Protein AF-A0A376NS03-F1 (afdb_monomer_lite)

Secondary structure (DSSP, 8-state):
--HHHHHHHTT----SS----HHHHHHHHEEEEEETTEEEEEEGGGBTTTEEEETTTTEEEESS--HHHHHHHHHHHHT--

Sequence (81 aa):
MSFTEFAAEKGYELEESFPADRSTLRQLTKFAGSGGGLTINFDAMLLGERIFWDPATDTLTIKGTPPNLRDQLQRRTSGGN

Foldseek 3Di:
DDPVVVVVVVPPPVPPDDPPPVVVVLVVFKDWDDDPNDTDIDTPVCDVPAWDADPVVRDIGGHPPDPVVVVVVCCVVVVPD

pLDDT: mean 76.25, std 17.59, range [45.66, 96.19]

Radius of gyration: 23.92 Å; chains: 1; bounding box: 45×28×76 Å

Organism: Escherichia coli (NCBI:txid562)

InterPro domains:
  IPR007358 Nucleoid-associated protein NdpA [PF04245] (2-70)
  IPR007358 Nucleoid-associated protein NdpA [PTHR38772] (2-77)

Structure (mmCIF, N/CA/C/O backbone):
data_AF-A0A376NS03-F1
#
_entry.id   AF-A0A376NS03-F1
#
loop_
_atom_site.group_PDB
_atom_site.id
_atom_site.type_symbol
_atom_site.label_atom_id
_atom_site.label_alt_id
_atom_site.label_comp_id
_atom_site.label_asym_id
_atom_site.label_entity_id
_atom_site.label_seq_id
_atom_site.pdbx_PDB_ins_code
_atom_site.Cartn_x
_atom_site.Cartn_y
_atom_site.Cartn_z
_atom_site.occupancy
_atom_site.B_iso_or_equiv
_atom_site.auth_seq_id
_atom_site.auth_comp_id
_atom_site.auth_asym_id
_atom_site.auth_atom_id
_atom_site.pdbx_PDB_model_num
ATOM 1 N N . MET A 1 1 ? -27.902 2.775 51.806 1.00 46.53 1 MET A N 1
ATOM 2 C CA . MET A 1 1 ? -26.711 2.069 51.303 1.00 46.53 1 MET A CA 1
ATOM 3 C C . MET A 1 1 ? -26.997 1.519 49.921 1.00 46.53 1 MET A C 1
ATOM 5 O O . MET A 1 1 ? -27.181 0.322 49.732 1.00 46.53 1 MET A O 1
ATOM 9 N N . SER A 1 2 ? -27.117 2.434 48.963 1.00 63.72 2 SER A N 1
ATOM 10 C CA . SER A 1 2 ? -27.204 2.134 47.535 1.00 63.72 2 SER A CA 1
ATOM 11 C C . SER A 1 2 ? -25.800 2.003 46.945 1.00 63.72 2 SER A C 1
ATOM 13 O O . SER A 1 2 ? -24.836 2.563 47.460 1.00 63.72 2 SER A O 1
ATOM 15 N N . PHE A 1 3 ? -25.681 1.293 45.824 1.00 62.75 3 PHE A N 1
ATOM 16 C CA . PHE A 1 3 ? -24.432 1.157 45.063 1.00 62.75 3 PHE A CA 1
ATOM 17 C C . PHE A 1 3 ? -23.756 2.513 44.762 1.00 62.75 3 PHE A C 1
ATOM 19 O O . PHE A 1 3 ? -22.532 2.611 44.733 1.00 62.75 3 PHE A O 1
ATOM 26 N N . THR A 1 4 ? -24.555 3.575 44.617 1.00 61.47 4 THR A N 1
ATOM 27 C CA . THR A 1 4 ? -24.086 4.952 44.409 1.00 61.47 4 THR A CA 1
ATOM 28 C C . THR A 1 4 ? -23.306 5.517 45.601 1.00 61.47 4 THR A C 1
ATOM 30 O O . THR A 1 4 ? -22.365 6.274 45.392 1.00 61.47 4 THR A O 1
ATOM 33 N N . GLU A 1 5 ? -23.651 5.140 46.836 1.00 61.47 5 GLU A N 1
ATOM 34 C CA . GLU A 1 5 ? -22.950 5.590 48.051 1.00 61.47 5 GLU A CA 1
ATOM 35 C C . GLU A 1 5 ? -21.595 4.873 48.211 1.00 61.47 5 GLU A C 1
ATOM 37 O O . GLU A 1 5 ? -20.610 5.501 48.585 1.00 61.47 5 GLU A O 1
ATOM 42 N N . PHE A 1 6 ? -21.506 3.592 47.828 1.00 64.19 6 PHE A N 1
ATOM 43 C CA . PHE A 1 6 ? -20.251 2.820 47.847 1.00 64.19 6 PHE A CA 1
ATOM 44 C C . PHE A 1 6 ? -19.229 3.315 46.808 1.00 64.19 6 PHE A C 1
ATOM 46 O O . PHE A 1 6 ? -18.026 3.330 47.067 1.00 64.19 6 PHE A O 1
ATOM 53 N N . ALA A 1 7 ? -19.700 3.738 45.630 1.00 59.56 7 ALA A N 1
ATOM 54 C CA . ALA A 1 7 ? -18.837 4.278 44.581 1.00 59.56 7 ALA A CA 1
ATOM 55 C C . ALA A 1 7 ? -18.222 5.639 44.964 1.00 59.56 7 ALA A C 1
ATOM 57 O O . ALA A 1 7 ? -17.073 5.904 44.615 1.00 59.56 7 ALA A O 1
ATOM 58 N N . ALA A 1 8 ? -18.952 6.469 45.718 1.00 60.16 8 ALA A N 1
ATOM 59 C CA . ALA A 1 8 ? -18.483 7.781 46.164 1.00 60.16 8 ALA A CA 1
ATOM 60 C C . ALA A 1 8 ? -17.389 7.691 47.245 1.00 60.16 8 ALA A C 1
ATOM 62 O O . ALA A 1 8 ? -16.452 8.485 47.247 1.00 60.16 8 ALA A O 1
ATOM 63 N N . GLU A 1 9 ? -17.466 6.701 48.138 1.00 56.53 9 GLU A N 1
ATOM 64 C CA . GLU A 1 9 ? -16.498 6.516 49.231 1.00 56.53 9 GLU A CA 1
ATOM 65 C C . GLU A 1 9 ? -15.146 5.955 48.744 1.00 56.53 9 GLU A C 1
ATOM 67 O O . GLU A 1 9 ? -14.114 6.117 49.393 1.00 56.53 9 GLU A O 1
ATOM 72 N N . LYS A 1 10 ? -15.126 5.316 47.565 1.00 53.09 10 LYS A N 1
ATOM 73 C CA . LYS A 1 10 ? -13.942 4.651 46.999 1.00 53.09 10 LYS A CA 1
ATOM 74 C C . LYS A 1 10 ? -13.009 5.553 46.189 1.00 53.09 10 LYS A C 1
ATOM 76 O O . LYS A 1 10 ? -12.044 5.025 45.643 1.00 53.09 10 LYS A O 1
ATOM 81 N N . GLY A 1 11 ? -13.251 6.867 46.129 1.00 49.56 11 GLY A N 1
ATOM 82 C CA . GLY A 1 11 ? -12.286 7.839 45.594 1.00 49.56 11 GLY A CA 1
ATOM 83 C C . GLY A 1 11 ? -11.796 7.536 44.174 1.00 49.56 11 GLY A C 1
ATOM 84 O O . GLY A 1 11 ? -10.690 7.926 43.815 1.00 49.56 11 GLY A O 1
ATOM 85 N N . TYR A 1 12 ? -12.588 6.817 43.372 1.00 50.12 12 TYR A N 1
ATOM 86 C CA . TYR A 1 12 ? -12.323 6.698 41.947 1.00 50.12 12 TYR A CA 1
ATOM 87 C C . TYR A 1 12 ? -12.741 8.022 41.315 1.00 50.12 12 TYR A C 1
ATOM 89 O O . TYR A 1 12 ? -13.863 8.171 40.832 1.00 50.12 12 TYR A O 1
ATOM 97 N N . GLU A 1 13 ? -11.828 8.992 41.332 1.00 49.84 13 GLU A N 1
ATOM 98 C CA . GLU A 1 13 ? -11.753 9.994 40.276 1.00 49.84 13 GLU A CA 1
ATOM 99 C C . GLU A 1 13 ? -11.554 9.218 38.967 1.00 49.84 13 GLU A C 1
ATOM 101 O O . GLU A 1 13 ? -10.441 8.939 38.530 1.00 49.84 13 GLU A O 1
ATOM 106 N N . LEU A 1 14 ? -12.660 8.742 38.391 1.00 48.59 14 LEU A N 1
ATOM 107 C CA . LEU A 1 14 ? -12.704 8.313 37.006 1.00 48.59 14 LEU A CA 1
ATOM 108 C C . LEU A 1 14 ? -12.321 9.550 36.200 1.00 48.59 14 LEU A C 1
ATOM 110 O O . LEU A 1 14 ? -13.152 10.436 36.012 1.00 48.59 14 LEU A O 1
ATOM 114 N N . GLU A 1 15 ? -11.047 9.641 35.811 1.00 50.59 15 GLU A N 1
ATOM 115 C CA . GLU A 1 15 ? -10.570 10.700 34.930 1.00 50.59 15 GLU A CA 1
ATOM 116 C C . GLU A 1 15 ? -11.518 10.797 33.728 1.00 50.59 15 GLU A C 1
ATOM 118 O O . GLU A 1 15 ? -11.773 9.817 33.024 1.00 50.59 15 GLU A O 1
ATOM 123 N N . GLU A 1 16 ? -12.066 11.996 33.522 1.00 52.09 16 GLU A N 1
ATOM 124 C CA . GLU A 1 16 ? -13.165 12.293 32.589 1.00 52.09 16 GLU A CA 1
ATOM 125 C C . GLU A 1 16 ? -12.790 12.044 31.114 1.00 52.09 16 GLU A C 1
ATOM 127 O O . GLU A 1 16 ? -13.634 12.002 30.221 1.00 52.09 16 GLU A O 1
ATOM 132 N N . SER A 1 17 ? -11.508 11.812 30.853 1.00 52.44 17 SER A N 1
ATOM 133 C CA . SER A 1 17 ? -11.012 11.257 29.609 1.00 52.44 17 SER A CA 1
ATOM 134 C C . SER A 1 17 ? -9.732 10.502 29.915 1.00 52.44 17 SER A C 1
ATOM 136 O O . SER A 1 17 ? -8.710 11.114 30.217 1.00 52.44 17 SER A O 1
ATOM 138 N N . PHE A 1 18 ? -9.737 9.186 29.712 1.00 52.56 18 PHE A N 1
ATOM 139 C CA . PHE A 1 18 ? -8.482 8.494 29.445 1.00 52.56 18 PHE A CA 1
ATOM 140 C C . PHE A 1 18 ? -7.814 9.231 28.277 1.00 52.56 18 PHE A C 1
ATOM 142 O O . PHE A 1 18 ? -8.505 9.509 27.285 1.00 52.56 18 PHE A O 1
ATOM 149 N N . PRO A 1 19 ? -6.525 9.605 28.351 1.00 54.41 19 PRO A N 1
ATOM 150 C CA . PRO A 1 19 ? -5.818 10.080 27.177 1.00 54.41 19 PRO A CA 1
ATOM 151 C C . PRO A 1 19 ? -5.859 8.916 26.199 1.00 54.41 19 PRO A C 1
ATOM 153 O O . PRO A 1 19 ? -5.122 7.951 26.372 1.00 54.41 19 PRO A O 1
ATOM 156 N N . ALA A 1 20 ? -6.799 8.955 25.247 1.00 52.69 20 ALA A N 1
ATOM 157 C CA . ALA A 1 20 ? -6.981 7.893 24.276 1.00 52.69 20 ALA A CA 1
ATOM 158 C C . ALA A 1 20 ? -5.611 7.669 23.663 1.00 52.69 20 ALA A C 1
ATOM 160 O O . ALA A 1 20 ? -5.073 8.577 23.020 1.00 52.69 20 ALA A O 1
ATOM 161 N N . ASP A 1 21 ? -5.010 6.530 24.002 1.00 57.03 21 ASP A N 1
ATOM 162 C CA . ASP A 1 21 ? -3.609 6.277 23.744 1.00 57.03 21 ASP A CA 1
ATOM 163 C C . ASP A 1 21 ? -3.439 6.395 22.232 1.00 57.03 21 ASP A C 1
ATOM 165 O O . ASP A 1 21 ? -3.923 5.564 21.456 1.00 57.03 21 ASP A O 1
ATOM 169 N N . ARG A 1 22 ? -2.876 7.530 21.796 1.00 53.22 22 ARG A N 1
ATOM 170 C CA . ARG A 1 22 ? -2.871 7.941 20.386 1.00 53.22 22 ARG A CA 1
ATOM 171 C C . ARG A 1 22 ? -2.150 6.899 19.533 1.00 53.22 22 ARG A C 1
ATOM 173 O O . ARG A 1 22 ? -2.343 6.873 18.320 1.00 53.22 22 ARG A O 1
ATOM 180 N N . SER A 1 23 ? -1.333 6.049 20.160 1.00 51.72 23 SER A N 1
ATOM 181 C CA . SER A 1 23 ? -0.678 4.902 19.542 1.00 51.72 23 SER A CA 1
ATOM 182 C C . SER A 1 23 ? -1.677 3.809 19.126 1.00 51.72 23 SER A C 1
ATOM 184 O O . SER A 1 23 ? -1.615 3.345 17.987 1.00 51.72 23 SER A O 1
ATOM 186 N N . THR A 1 24 ? -2.664 3.498 19.969 1.00 52.09 24 THR A N 1
ATOM 187 C CA . THR A 1 24 ? -3.718 2.499 19.719 1.00 52.09 24 THR A CA 1
ATOM 188 C C . THR A 1 24 ? -4.696 2.972 18.641 1.00 52.09 24 THR A C 1
ATOM 190 O O . THR A 1 24 ? -5.041 2.218 17.734 1.00 52.09 24 THR A O 1
ATOM 193 N N . LEU A 1 25 ? -5.071 4.259 18.652 1.00 53.22 25 LEU A N 1
ATOM 194 C CA . LEU A 1 25 ? -5.877 4.857 17.574 1.00 53.22 25 LEU A CA 1
ATOM 195 C C . LEU A 1 25 ? -5.110 4.941 16.238 1.00 53.22 25 LEU A C 1
ATOM 197 O O . LEU A 1 25 ? -5.705 4.767 15.173 1.00 53.22 25 LEU A O 1
ATOM 201 N N . ARG A 1 26 ? -3.784 5.157 16.260 1.00 51.75 26 ARG A N 1
ATOM 202 C CA . ARG A 1 26 ? -2.939 5.095 15.047 1.00 51.75 26 ARG A CA 1
ATOM 203 C C . ARG A 1 26 ? -2.869 3.692 14.452 1.00 51.75 26 ARG A C 1
ATOM 205 O O . ARG A 1 26 ? -2.848 3.570 13.232 1.00 51.75 26 ARG A O 1
ATOM 212 N N . GLN A 1 27 ? -2.828 2.655 15.287 1.00 53.22 27 GLN A N 1
ATOM 213 C CA . GLN A 1 27 ? -2.861 1.261 14.832 1.00 53.22 27 GLN A CA 1
ATOM 214 C C . GLN A 1 27 ? -4.228 0.869 14.259 1.00 53.22 27 GLN A C 1
ATOM 216 O O . GLN A 1 27 ? -4.282 0.128 13.287 1.00 53.22 27 GLN A O 1
ATOM 221 N N . LEU A 1 28 ? -5.324 1.427 14.786 1.00 57.72 28 LEU A N 1
ATOM 222 C CA . LEU A 1 28 ? -6.672 1.215 14.237 1.00 57.72 28 LEU A CA 1
ATOM 223 C C . LEU A 1 28 ? -6.898 1.891 12.874 1.00 57.72 28 LEU A C 1
ATOM 225 O O . LEU A 1 28 ? -7.855 1.561 12.179 1.00 57.72 28 LEU A O 1
ATOM 229 N N . THR A 1 29 ? -6.041 2.839 12.485 1.00 70.00 29 THR A N 1
ATOM 230 C CA . THR A 1 29 ? -6.245 3.679 11.294 1.00 70.00 29 THR A CA 1
ATOM 231 C C . THR A 1 29 ? -5.234 3.448 10.178 1.00 70.00 29 THR A C 1
ATOM 233 O O . THR A 1 29 ? -5.465 3.939 9.076 1.00 70.00 29 THR A O 1
ATOM 236 N N . LYS A 1 30 ? -4.138 2.710 10.404 1.00 85.50 30 LYS A N 1
ATOM 237 C CA . LYS A 1 30 ? -3.092 2.473 9.395 1.00 85.50 30 LYS A CA 1
ATOM 238 C C . LYS A 1 30 ? -2.634 1.019 9.363 1.00 85.50 30 LYS A C 1
ATOM 240 O O . LYS A 1 30 ? -2.407 0.411 10.403 1.00 85.50 30 LYS A O 1
ATOM 245 N N . PHE A 1 31 ? -2.386 0.514 8.160 1.00 88.88 31 PHE A N 1
ATOM 246 C CA . PHE A 1 31 ? -1.619 -0.706 7.939 1.00 88.88 31 PHE A CA 1
ATOM 247 C C . PHE A 1 31 ? -0.143 -0.356 7.772 1.00 88.88 31 PHE A C 1
ATOM 249 O O . PHE A 1 31 ? 0.195 0.557 7.018 1.00 88.88 31 PHE A O 1
ATOM 256 N N . ALA A 1 32 ? 0.740 -1.097 8.440 1.00 90.62 32 ALA A N 1
ATOM 257 C CA . ALA A 1 32 ? 2.183 -0.979 8.274 1.00 90.62 32 ALA A CA 1
ATOM 258 C C . ALA A 1 32 ? 2.848 -2.358 8.316 1.00 90.62 32 ALA A C 1
ATOM 260 O O . ALA A 1 32 ? 2.469 -3.209 9.118 1.00 90.62 32 ALA A O 1
ATOM 261 N N . GLY A 1 33 ? 3.851 -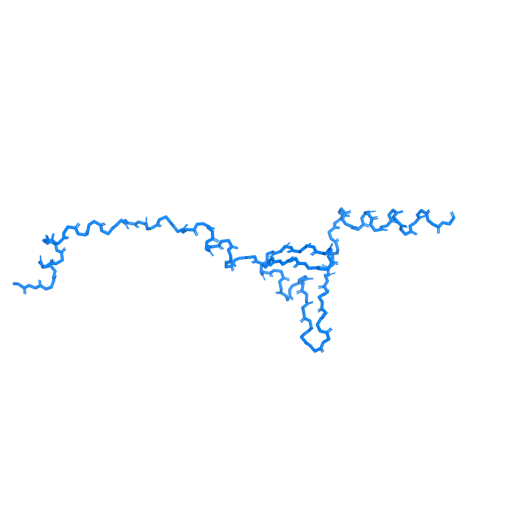2.566 7.467 1.00 90.31 33 GLY A N 1
ATOM 262 C CA . GLY A 1 33 ? 4.606 -3.812 7.401 1.00 90.31 33 GLY A CA 1
ATOM 263 C C . GLY A 1 33 ? 5.939 -3.628 6.686 1.00 90.31 33 GLY A C 1
ATOM 264 O O . GLY A 1 33 ? 6.096 -2.731 5.854 1.00 90.31 33 GLY A O 1
ATOM 265 N N . SER A 1 34 ? 6.913 -4.468 7.019 1.00 92.44 34 SER A N 1
ATOM 266 C CA . SER A 1 34 ? 8.215 -4.503 6.356 1.00 92.44 34 SER A CA 1
ATOM 267 C C . SER A 1 34 ? 8.702 -5.939 6.173 1.00 92.44 34 SER A C 1
ATOM 269 O O . SER A 1 34 ? 8.434 -6.809 6.999 1.00 92.44 34 SER A O 1
ATOM 271 N N . GLY A 1 35 ? 9.407 -6.195 5.071 1.00 92.00 35 GLY A N 1
ATOM 272 C CA . GLY A 1 35 ? 9.933 -7.514 4.721 1.00 92.00 35 GLY A CA 1
ATOM 273 C C . GLY A 1 35 ? 10.555 -7.529 3.324 1.00 92.00 35 GLY A C 1
ATOM 274 O O . GLY A 1 35 ? 10.158 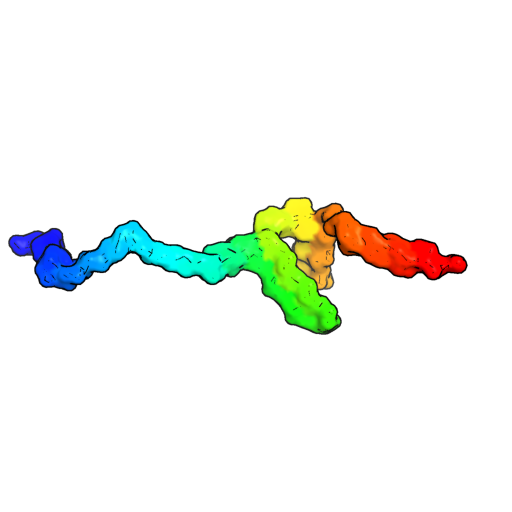-6.755 2.459 1.00 92.00 35 GLY A O 1
ATOM 275 N N . GLY A 1 36 ? 11.573 -8.369 3.099 1.00 89.19 36 GLY A N 1
ATOM 276 C CA . GLY A 1 36 ? 12.178 -8.553 1.768 1.00 89.19 36 GLY A CA 1
ATOM 277 C C . GLY A 1 36 ? 12.775 -7.286 1.129 1.00 89.19 36 GLY A C 1
ATOM 278 O O . GLY A 1 36 ? 12.841 -7.194 -0.091 1.00 89.19 36 GLY A O 1
ATOM 279 N N . GLY A 1 37 ? 13.172 -6.291 1.932 1.00 91.38 37 GLY A N 1
ATOM 280 C CA . GLY A 1 37 ? 13.648 -4.989 1.440 1.00 91.38 37 GLY A CA 1
ATOM 281 C C . GLY A 1 37 ? 12.537 -3.991 1.083 1.00 91.38 37 GLY A C 1
ATOM 282 O O . GLY A 1 37 ? 12.835 -2.902 0.597 1.00 91.38 37 GLY A O 1
ATOM 283 N N . LEU A 1 38 ? 11.272 -4.331 1.346 1.00 88.25 38 LEU A N 1
ATOM 284 C CA . LEU A 1 38 ? 10.112 -3.464 1.170 1.00 88.25 38 LEU A CA 1
ATOM 285 C C . LEU A 1 38 ? 9.582 -3.007 2.533 1.00 88.25 38 LEU A C 1
ATOM 287 O O . LEU A 1 38 ? 9.423 -3.810 3.449 1.00 88.25 38 LEU A O 1
ATOM 291 N N . THR A 1 39 ? 9.254 -1.723 2.642 1.00 91.19 39 THR A N 1
ATOM 292 C CA . THR A 1 39 ? 8.509 -1.159 3.773 1.00 91.19 39 THR A CA 1
ATOM 293 C C . THR A 1 39 ? 7.278 -0.460 3.225 1.00 91.19 39 THR A C 1
ATOM 295 O O . THR A 1 39 ? 7.388 0.358 2.311 1.00 91.19 39 THR A O 1
ATOM 298 N N . ILE A 1 40 ? 6.112 -0.756 3.792 1.00 90.12 40 ILE A N 1
ATOM 299 C CA . ILE A 1 40 ? 4.839 -0.171 3.384 1.00 90.12 40 ILE A CA 1
ATOM 300 C C . ILE A 1 40 ? 4.073 0.361 4.594 1.00 90.12 40 ILE A C 1
ATOM 302 O O . ILE A 1 40 ? 4.076 -0.239 5.667 1.00 90.12 40 ILE A O 1
ATOM 306 N N . ASN A 1 41 ? 3.435 1.518 4.421 1.00 91.44 41 ASN A N 1
ATOM 307 C CA . ASN A 1 41 ? 2.573 2.141 5.419 1.00 91.44 41 ASN A CA 1
ATOM 308 C C . ASN A 1 41 ? 1.483 2.954 4.711 1.00 91.44 41 ASN A C 1
ATOM 310 O O . ASN A 1 41 ? 1.808 3.795 3.869 1.00 91.44 41 ASN A O 1
ATOM 314 N N . PHE A 1 42 ? 0.215 2.712 5.032 1.00 90.44 42 PHE A N 1
ATOM 315 C CA . PHE A 1 42 ? -0.916 3.427 4.441 1.00 90.44 42 PHE A CA 1
ATOM 316 C C . PHE A 1 42 ? -2.132 3.458 5.374 1.00 90.44 42 PHE A C 1
ATOM 318 O O . PHE A 1 42 ? -2.292 2.599 6.237 1.00 90.44 42 PHE A O 1
ATOM 325 N N . ASP A 1 43 ? -2.998 4.457 5.200 1.00 90.88 43 ASP A N 1
ATOM 326 C CA . ASP A 1 43 ? -4.255 4.563 5.948 1.00 90.88 43 ASP A CA 1
ATOM 327 C C . ASP A 1 43 ? -5.223 3.433 5.583 1.00 90.88 43 ASP A C 1
ATOM 329 O O . ASP A 1 43 ? -5.455 3.159 4.409 1.00 90.88 43 ASP A O 1
ATOM 333 N N . ALA A 1 44 ? -5.828 2.805 6.590 1.00 89.00 44 ALA A N 1
ATOM 334 C CA . ALA A 1 44 ? -6.727 1.664 6.445 1.00 89.00 44 ALA A CA 1
ATOM 335 C C . ALA A 1 44 ? -7.931 1.963 5.546 1.00 89.00 44 ALA A C 1
ATOM 337 O O . ALA A 1 44 ? -8.384 1.081 4.824 1.00 89.00 44 ALA A O 1
ATOM 338 N N . MET A 1 45 ? -8.383 3.221 5.518 1.00 88.56 45 MET A N 1
ATOM 339 C CA . MET A 1 45 ? -9.451 3.684 4.625 1.00 88.56 45 MET A CA 1
ATOM 340 C C . MET A 1 45 ? -9.116 3.513 3.138 1.00 88.56 45 MET A C 1
ATOM 342 O O . MET A 1 45 ? -10.019 3.416 2.319 1.00 88.56 45 MET A O 1
ATOM 346 N N . LEU A 1 46 ? -7.830 3.455 2.780 1.00 90.31 46 LEU A N 1
ATOM 347 C CA . LEU A 1 46 ? -7.408 3.267 1.394 1.00 90.31 46 LEU A CA 1
ATOM 348 C C . LEU A 1 46 ? -7.546 1.814 0.931 1.00 90.31 46 LEU A C 1
ATOM 350 O O . LEU A 1 46 ? -7.492 1.573 -0.278 1.00 90.31 46 LEU A O 1
ATOM 354 N N . LEU A 1 47 ? -7.704 0.851 1.846 1.00 90.50 47 LEU A N 1
ATOM 355 C CA . LEU A 1 47 ? -7.965 -0.543 1.496 1.00 90.50 47 LEU A CA 1
ATOM 356 C C . LEU A 1 47 ? -9.361 -0.662 0.864 1.00 90.50 47 LEU A C 1
ATOM 358 O O . LEU A 1 47 ? -10.353 -0.235 1.442 1.00 90.50 47 LEU A O 1
ATOM 362 N N . GLY A 1 48 ? -9.437 -1.218 -0.343 1.00 88.31 48 GLY A N 1
ATOM 363 C CA . GLY A 1 48 ? -10.651 -1.279 -1.161 1.00 88.31 48 GLY A CA 1
ATOM 364 C C . GLY A 1 48 ? -10.920 -0.026 -2.006 1.00 88.31 48 GLY A C 1
ATOM 365 O O . GLY A 1 48 ? -11.666 -0.116 -2.978 1.00 88.31 48 GLY A O 1
ATOM 366 N N . GLU A 1 49 ? -10.289 1.115 -1.707 1.00 91.38 49 GLU A N 1
ATOM 367 C CA . GLU A 1 49 ? -10.402 2.341 -2.515 1.00 91.38 49 GLU A CA 1
ATOM 368 C C . GLU A 1 49 ? -9.232 2.469 -3.503 1.00 91.38 49 GLU A C 1
ATOM 370 O O . GLU A 1 49 ? -9.411 2.570 -4.720 1.00 91.38 49 GLU A O 1
ATOM 375 N N . ARG A 1 50 ? -8.004 2.442 -2.976 1.00 91.00 50 ARG A N 1
ATOM 376 C CA . ARG A 1 50 ? -6.762 2.602 -3.749 1.00 91.00 50 ARG A CA 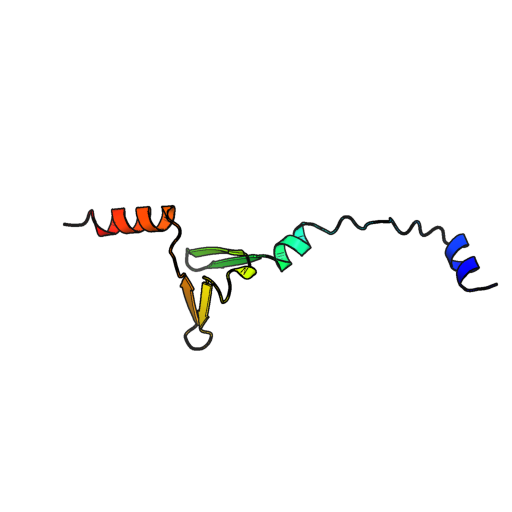1
ATOM 377 C C . ARG A 1 50 ? -5.806 1.438 -3.570 1.00 91.00 50 ARG A C 1
ATOM 379 O O . ARG A 1 50 ? -5.030 1.165 -4.479 1.00 91.00 50 ARG A O 1
ATOM 386 N N . ILE A 1 51 ? -5.851 0.768 -2.428 1.00 92.62 51 ILE A N 1
ATOM 387 C CA . ILE A 1 51 ? -5.042 -0.402 -2.117 1.00 92.62 51 ILE A CA 1
ATOM 388 C C . ILE A 1 51 ? -5.945 -1.626 -2.185 1.00 92.62 51 ILE A C 1
ATOM 390 O O . ILE A 1 51 ? -6.973 -1.673 -1.521 1.00 92.62 51 ILE A O 1
ATOM 394 N N . PHE A 1 52 ? -5.569 -2.620 -2.976 1.00 93.94 52 PHE A N 1
ATOM 395 C CA . PHE A 1 52 ? -6.332 -3.853 -3.138 1.00 93.94 52 PHE A CA 1
ATOM 396 C C . PHE A 1 52 ? -5.422 -5.023 -2.815 1.00 93.94 52 PHE A C 1
ATOM 398 O O . PHE A 1 52 ? -4.357 -5.141 -3.415 1.00 93.94 52 PHE A O 1
ATOM 405 N N . TRP A 1 53 ? -5.831 -5.864 -1.872 1.00 94.38 53 TRP A N 1
ATOM 406 C CA . TRP A 1 53 ? -5.128 -7.100 -1.562 1.00 94.38 53 TRP A CA 1
ATOM 407 C C . TRP A 1 53 ? -5.924 -8.281 -2.105 1.00 94.38 53 TRP A C 1
ATOM 409 O O . TRP A 1 53 ? -7.121 -8.392 -1.840 1.00 94.38 53 TRP A O 1
ATOM 419 N N . ASP A 1 54 ? -5.253 -9.132 -2.873 1.00 95.25 54 ASP A N 1
ATOM 420 C CA . ASP A 1 54 ? -5.763 -10.429 -3.291 1.00 95.25 54 ASP A CA 1
ATOM 421 C C . ASP A 1 54 ? -5.147 -11.515 -2.393 1.00 95.25 54 ASP A C 1
ATOM 423 O O . ASP A 1 54 ? -3.943 -11.774 -2.504 1.00 95.25 54 ASP A O 1
ATOM 427 N N . PRO A 1 55 ? -5.935 -12.153 -1.507 1.00 92.56 55 PRO A N 1
ATOM 428 C CA . PRO A 1 55 ? -5.433 -13.202 -0.629 1.00 92.56 55 PRO A CA 1
ATOM 429 C C . PRO A 1 55 ? -5.116 -14.510 -1.369 1.00 92.56 55 PRO A C 1
ATOM 431 O O . PRO A 1 55 ? -4.378 -15.331 -0.833 1.00 92.56 55 PRO A O 1
ATOM 434 N N . ALA A 1 56 ? -5.655 -14.737 -2.574 1.00 96.19 56 ALA A N 1
ATOM 435 C CA . ALA A 1 56 ? -5.423 -15.974 -3.319 1.00 96.19 56 ALA A CA 1
ATOM 436 C C . ALA A 1 56 ? -4.017 -16.021 -3.932 1.00 96.19 56 ALA A C 1
ATOM 438 O O . ALA A 1 56 ? -3.407 -17.087 -4.002 1.00 96.19 56 ALA A O 1
ATOM 439 N N . THR A 1 57 ? -3.497 -14.869 -4.360 1.00 95.62 57 THR A N 1
ATOM 440 C CA . THR A 1 57 ? -2.160 -14.737 -4.963 1.00 95.62 57 THR A CA 1
ATOM 441 C C . THR A 1 57 ? -1.178 -13.962 -4.089 1.00 95.62 57 THR A C 1
ATOM 443 O O . THR A 1 57 ? -0.081 -13.645 -4.544 1.00 95.62 57 THR A O 1
ATOM 446 N N . ASP A 1 58 ? -1.588 -13.608 -2.870 1.00 91.62 58 ASP A N 1
ATOM 447 C CA . ASP A 1 58 ? -0.868 -12.728 -1.946 1.00 91.62 58 ASP A CA 1
ATOM 448 C C . ASP A 1 58 ? -0.304 -11.471 -2.632 1.00 91.62 58 ASP A C 1
ATOM 450 O O . ASP A 1 58 ? 0.885 -11.156 -2.594 1.00 91.62 58 ASP A O 1
ATOM 454 N N . THR A 1 59 ? -1.170 -10.770 -3.364 1.00 93.00 59 THR A N 1
ATOM 455 C CA . THR A 1 59 ? -0.766 -9.636 -4.200 1.00 93.00 59 THR A CA 1
ATOM 456 C C . THR A 1 59 ? -1.397 -8.346 -3.708 1.00 93.00 59 THR A C 1
ATOM 458 O O . THR A 1 59 ? -2.613 -8.249 -3.560 1.00 93.00 59 THR A 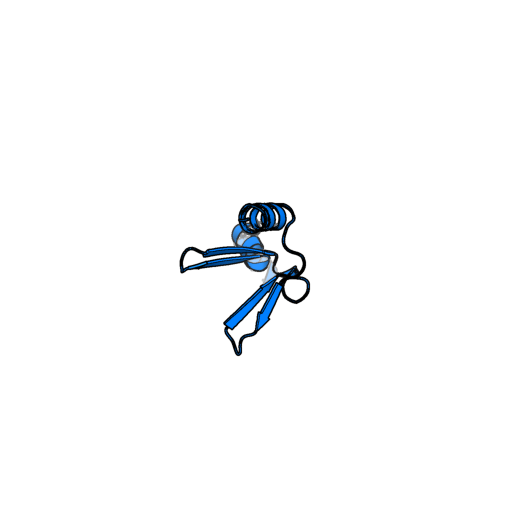O 1
ATOM 461 N N . LEU A 1 60 ? -0.571 -7.317 -3.507 1.00 92.25 60 LEU A N 1
ATOM 462 C CA . LEU A 1 60 ? -1.021 -5.979 -3.138 1.00 92.25 60 LEU A CA 1
ATOM 463 C C . LEU A 1 60 ? -0.912 -5.021 -4.334 1.00 92.25 60 LEU A C 1
ATOM 465 O O . LEU A 1 60 ? 0.181 -4.728 -4.815 1.00 92.25 60 LEU A O 1
ATOM 469 N N . THR A 1 61 ? -2.045 -4.498 -4.798 1.00 92.81 61 THR A N 1
ATOM 470 C CA . THR A 1 61 ? -2.136 -3.557 -5.923 1.00 92.81 61 THR A CA 1
ATOM 471 C C . THR A 1 61 ? -2.425 -2.143 -5.433 1.00 92.81 61 THR A C 1
ATOM 473 O O . THR A 1 61 ? -3.365 -1.922 -4.673 1.00 92.81 61 THR A O 1
ATOM 476 N N . ILE A 1 62 ? -1.662 -1.165 -5.929 1.00 91.88 62 ILE A N 1
ATOM 477 C CA . ILE A 1 62 ? -1.848 0.261 -5.631 1.00 91.88 62 ILE A CA 1
ATOM 478 C C . ILE A 1 62 ? -2.379 0.972 -6.878 1.00 91.88 62 ILE A C 1
ATOM 480 O O . ILE A 1 62 ? -1.660 1.143 -7.863 1.00 91.88 62 ILE A O 1
ATOM 484 N N . LYS A 1 63 ? -3.630 1.433 -6.840 1.00 90.81 63 LYS A N 1
ATOM 485 C CA . LYS A 1 63 ? -4.223 2.275 -7.883 1.00 90.81 63 LYS A CA 1
ATOM 486 C C . LYS A 1 63 ? -3.915 3.751 -7.632 1.00 90.81 63 LYS A C 1
ATOM 488 O O . LYS A 1 63 ? -4.140 4.301 -6.551 1.00 90.81 63 LYS A O 1
ATOM 493 N N . GLY A 1 64 ? -3.399 4.404 -8.672 1.00 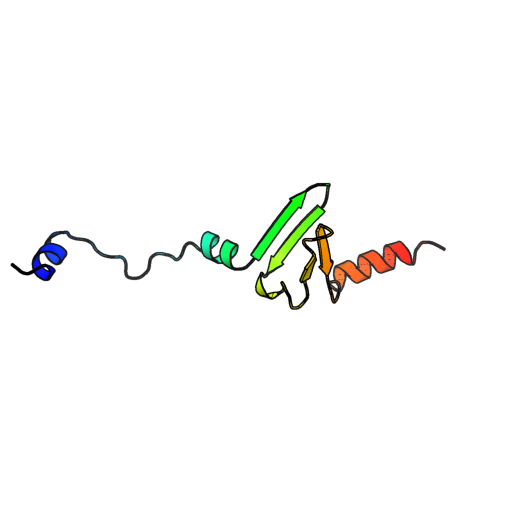86.00 64 GLY A N 1
ATOM 494 C CA . GLY A 1 64 ? -2.953 5.793 -8.610 1.00 86.00 64 GLY A CA 1
ATOM 495 C C . GLY A 1 64 ? -1.653 5.934 -7.823 1.00 86.00 64 GLY A C 1
ATOM 496 O O . GLY A 1 64 ? -1.650 6.515 -6.741 1.00 86.00 64 GLY A O 1
ATOM 497 N N . THR A 1 65 ? -0.549 5.416 -8.364 1.00 85.56 65 THR A N 1
ATOM 498 C CA . THR A 1 65 ? 0.796 5.514 -7.776 1.00 85.56 65 THR A CA 1
ATOM 499 C C . THR A 1 65 ? 1.087 6.944 -7.307 1.00 85.56 65 THR A C 1
ATOM 501 O O . THR A 1 65 ? 0.878 7.870 -8.103 1.00 85.56 65 THR A O 1
ATOM 504 N N . PRO A 1 66 ? 1.551 7.154 -6.057 1.00 85.06 66 PRO A N 1
ATOM 505 C CA . PRO A 1 66 ? 1.882 8.481 -5.545 1.00 85.06 66 PRO A CA 1
ATOM 506 C C . PRO A 1 66 ? 2.783 9.249 -6.525 1.00 85.06 66 PRO A C 1
ATOM 508 O O . PRO A 1 66 ? 3.718 8.637 -7.042 1.00 85.06 66 PRO A O 1
ATOM 511 N N . PRO A 1 67 ? 2.543 10.549 -6.792 1.00 89.00 67 PRO A N 1
ATOM 512 C CA . PRO A 1 67 ? 3.273 11.307 -7.815 1.00 89.00 67 PRO A CA 1
ATOM 513 C C . PRO A 1 67 ? 4.793 11.193 -7.686 1.00 89.00 67 PRO A C 1
ATOM 515 O O . PRO A 1 67 ? 5.455 10.838 -8.647 1.00 89.00 67 PRO A O 1
ATOM 518 N N . ASN A 1 68 ? 5.328 11.336 -6.471 1.00 88.25 68 ASN A N 1
ATOM 519 C CA . ASN A 1 68 ? 6.760 11.180 -6.214 1.00 88.25 68 ASN A CA 1
ATOM 520 C C . ASN A 1 68 ? 7.284 9.786 -6.615 1.00 88.25 68 ASN A C 1
ATOM 522 O O . ASN A 1 68 ? 8.314 9.665 -7.274 1.00 88.25 68 ASN A O 1
ATOM 526 N N . LEU A 1 69 ? 6.557 8.720 -6.260 1.00 86.88 69 LEU A N 1
ATOM 527 C CA . LEU A 1 69 ? 6.943 7.362 -6.646 1.00 86.88 69 LEU A CA 1
ATOM 528 C C . LEU A 1 69 ? 6.823 7.168 -8.162 1.00 86.88 69 LEU A C 1
ATOM 530 O O . LEU A 1 69 ? 7.694 6.558 -8.771 1.00 86.88 69 LEU A O 1
ATOM 534 N N . ARG A 1 70 ? 5.781 7.725 -8.787 1.00 89.25 70 ARG A N 1
ATOM 535 C CA . ARG A 1 70 ? 5.605 7.700 -10.241 1.00 89.25 70 ARG A CA 1
ATOM 536 C C . ARG A 1 70 ? 6.763 8.390 -10.954 1.00 89.25 70 ARG A C 1
ATOM 538 O O . ARG A 1 70 ? 7.304 7.803 -11.881 1.00 89.25 70 ARG A O 1
ATOM 545 N N . ASP A 1 71 ? 7.174 9.566 -10.494 1.00 91.12 71 ASP A N 1
ATOM 546 C CA . ASP A 1 71 ? 8.298 10.312 -11.062 1.00 91.12 71 ASP A CA 1
ATOM 547 C C . ASP A 1 71 ? 9.607 9.525 -10.916 1.00 91.12 71 ASP A C 1
ATOM 549 O O . ASP A 1 71 ? 10.391 9.434 -11.860 1.00 91.12 71 ASP A O 1
ATOM 553 N N . GLN A 1 72 ? 9.839 8.900 -9.756 1.00 89.81 72 GLN A N 1
ATOM 554 C CA . GLN A 1 72 ? 11.003 8.036 -9.536 1.00 89.81 72 GLN A CA 1
ATOM 555 C C . GLN A 1 72 ? 11.012 6.821 -10.473 1.00 89.81 72 GLN A C 1
ATOM 557 O O . GLN A 1 72 ? 12.058 6.498 -11.039 1.00 89.81 72 GLN A O 1
ATOM 562 N N . LEU A 1 73 ? 9.863 6.166 -10.664 1.00 89.69 73 LEU A N 1
ATOM 563 C CA . LEU A 1 73 ? 9.721 5.038 -11.587 1.00 89.69 73 LEU A CA 1
ATOM 564 C C . LEU A 1 73 ? 9.939 5.485 -13.033 1.00 89.69 73 LEU A C 1
ATOM 566 O O . LEU A 1 73 ? 10.755 4.901 -13.735 1.00 89.69 73 LEU A O 1
ATOM 570 N N . GLN A 1 74 ? 9.280 6.566 -13.453 1.00 89.94 74 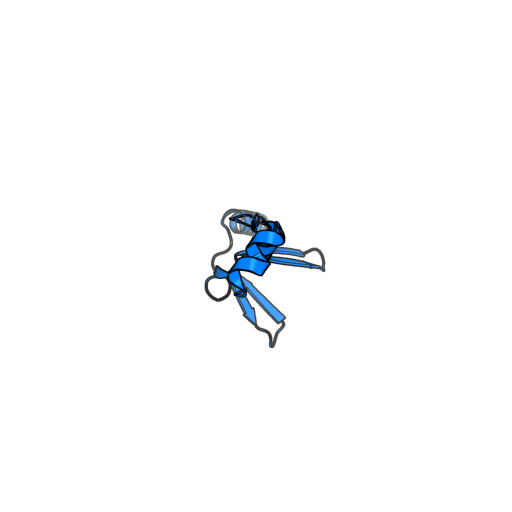GLN A N 1
ATOM 571 C CA . GLN A 1 74 ? 9.415 7.109 -14.799 1.00 89.94 74 GLN A CA 1
ATOM 572 C C . GLN A 1 74 ? 10.859 7.473 -15.106 1.00 89.94 74 GLN A C 1
ATOM 574 O O . GLN A 1 74 ? 11.352 7.050 -16.141 1.00 89.94 74 GLN A O 1
ATOM 579 N N . ARG A 1 75 ? 11.575 8.172 -14.217 1.00 90.00 75 ARG A N 1
ATOM 580 C CA . ARG A 1 75 ? 13.000 8.497 -14.419 1.00 90.00 75 ARG A CA 1
ATOM 581 C C . ARG A 1 75 ? 13.862 7.250 -14.603 1.00 90.00 75 ARG A C 1
ATOM 583 O O . ARG A 1 75 ? 14.729 7.235 -15.468 1.00 90.00 75 ARG A O 1
ATOM 590 N N . ARG A 1 76 ? 13.614 6.197 -13.818 1.00 86.56 76 ARG A N 1
ATOM 591 C CA . ARG A 1 76 ? 14.357 4.931 -13.927 1.00 86.56 76 ARG A CA 1
ATOM 592 C C . ARG A 1 76 ? 14.032 4.157 -15.203 1.00 86.56 76 ARG A C 1
ATOM 594 O O . ARG A 1 76 ? 14.916 3.505 -15.737 1.00 86.56 76 ARG A O 1
ATOM 601 N N . THR A 1 77 ? 12.797 4.231 -15.693 1.00 83.56 77 THR A N 1
ATOM 602 C CA . THR A 1 77 ? 12.368 3.522 -16.910 1.00 83.56 77 THR A CA 1
ATOM 603 C C . THR A 1 77 ? 12.645 4.313 -18.193 1.00 83.56 77 THR A C 1
ATOM 605 O O . THR A 1 77 ? 12.867 3.714 -19.235 1.00 83.56 77 THR A O 1
ATOM 608 N N . SER A 1 78 ? 12.652 5.648 -18.138 1.00 74.69 78 SER A N 1
ATOM 609 C CA . SER A 1 78 ? 12.891 6.524 -19.300 1.00 74.69 78 SER A CA 1
ATOM 610 C C . SER A 1 78 ? 14.363 6.871 -19.529 1.00 74.69 78 SER A C 1
ATOM 612 O O . SER A 1 78 ? 14.719 7.249 -20.637 1.00 74.69 78 SER A O 1
ATOM 614 N N . GLY A 1 79 ? 15.232 6.702 -18.526 1.00 60.97 79 GLY A N 1
ATOM 615 C CA . GLY A 1 79 ? 16.683 6.883 -18.660 1.00 60.97 79 GLY A CA 1
ATOM 616 C C . GLY A 1 79 ? 17.439 5.684 -19.249 1.00 60.97 79 GLY A C 1
ATOM 617 O O . GLY A 1 79 ? 18.659 5.640 -19.138 1.00 60.97 79 GLY A O 1
ATOM 618 N N . GLY A 1 80 ? 16.732 4.699 -19.809 1.00 56.91 80 GLY A N 1
ATOM 619 C CA . GLY A 1 80 ? 17.300 3.498 -20.422 1.00 56.91 80 GLY A CA 1
ATOM 620 C C . GLY A 1 80 ? 16.932 3.390 -21.899 1.00 56.91 80 GLY A C 1
ATOM 621 O O . GLY A 1 80 ? 16.132 2.532 -22.254 1.00 56.91 80 GLY A O 1
ATOM 622 N N . ASN A 1 81 ? 17.487 4.283 -22.718 1.00 45.66 81 ASN A N 1
ATOM 623 C CA . ASN A 1 81 ? 17.699 4.130 -24.161 1.00 45.66 81 ASN A CA 1
ATOM 624 C C . ASN A 1 81 ? 18.964 4.900 -24.538 1.00 45.66 81 ASN A C 1
ATOM 626 O O . ASN A 1 81 ? 19.070 6.069 -24.101 1.00 45.66 81 ASN A O 1
#